Protein AF-A0A1R4HDH5-F1 (afdb_monomer_lite)

Secondary structure (DSSP, 8-state):
---------PPPPHHHHHHHHHHHHHHHH----S--EEETTEEE--GGGG------

Foldseek 3Di:
DDDDPPPDPDQPPQVNLQVVVQVCCCVPVVQRDPDWDGDSNDTDDDPVSNPPPDDD

Sequence (56 aa):
MLIPIAAQATTADDTYIAGYAAGVLKQNLNLDLPSLIVRDGVITLPVGSLGAHYHF

pLDDT: mean 77.68, std 15.39, range [41.53, 92.69]

Radius of gyration: 16.65 Å; chains: 1; bounding box: 33×23×57 Å

Structure (mmCIF, N/CA/C/O backbone):
data_AF-A0A1R4HDH5-F1
#
_entry.id   AF-A0A1R4HDH5-F1
#
loop_
_atom_site.group_PDB
_atom_site.id
_atom_site.type_symbol
_atom_site.label_atom_id
_atom_site.label_alt_id
_atom_site.label_comp_id
_atom_site.label_asym_id
_atom_site.label_entity_id
_atom_site.label_seq_id
_atom_site.pdbx_PDB_ins_code
_atom_site.Cartn_x
_atom_site.Cartn_y
_atom_site.Cartn_z
_atom_site.occupancy
_atom_site.B_iso_or_equiv
_atom_site.auth_seq_id
_atom_site.auth_comp_id
_atom_site.auth_asym_id
_atom_site.auth_atom_id
_atom_site.pdbx_PDB_model_num
ATOM 1 N N . MET A 1 1 ? -16.951 -1.809 38.144 1.00 47.50 1 MET A N 1
ATOM 2 C CA . MET A 1 1 ? -17.161 -2.639 36.938 1.00 47.50 1 MET A CA 1
ATOM 3 C C . MET A 1 1 ? -16.596 -1.851 35.763 1.00 47.50 1 MET A C 1
ATOM 5 O O . MET A 1 1 ? -17.028 -0.723 35.579 1.00 47.50 1 MET A O 1
ATOM 9 N N . LEU A 1 2 ? -15.572 -2.357 35.067 1.00 55.72 2 LEU A N 1
ATOM 10 C CA . LEU A 1 2 ? -14.975 -1.689 33.900 1.00 55.72 2 LEU A CA 1
ATOM 11 C C . LEU A 1 2 ? -15.730 -2.146 32.651 1.00 55.72 2 LEU A C 1
ATOM 13 O O . LEU A 1 2 ? -15.756 -3.337 32.355 1.00 55.72 2 LEU A O 1
ATOM 17 N N . ILE A 1 3 ? -16.378 -1.212 31.959 1.00 65.56 3 ILE A N 1
ATOM 18 C CA . ILE A 1 3 ? -17.049 -1.480 30.685 1.00 65.56 3 ILE A CA 1
ATOM 19 C C . ILE A 1 3 ? -15.950 -1.559 29.618 1.00 65.56 3 ILE A C 1
ATOM 21 O O . ILE A 1 3 ? -15.198 -0.590 29.478 1.00 65.56 3 ILE A O 1
ATOM 25 N N . PRO A 1 4 ? -15.804 -2.674 28.884 1.00 63.31 4 PRO A N 1
ATOM 26 C CA . PRO A 1 4 ? -14.851 -2.737 27.791 1.00 63.31 4 PRO A CA 1
ATOM 27 C C . PRO A 1 4 ? -15.327 -1.791 26.687 1.00 63.31 4 PRO A C 1
ATOM 29 O O . PRO A 1 4 ? -16.382 -1.990 26.086 1.00 63.31 4 PRO A O 1
ATOM 32 N N . ILE A 1 5 ? -14.554 -0.737 26.437 1.00 68.19 5 ILE A N 1
ATOM 33 C CA . ILE A 1 5 ? -14.745 0.124 25.274 1.00 68.19 5 ILE A CA 1
ATOM 34 C C . ILE A 1 5 ? -14.199 -0.672 24.091 1.00 68.19 5 ILE A C 1
ATOM 36 O O . ILE A 1 5 ? -12.986 -0.796 23.927 1.00 68.19 5 ILE A O 1
ATOM 40 N N . ALA A 1 6 ? -15.085 -1.279 23.305 1.00 65.81 6 ALA A N 1
ATOM 41 C CA . ALA A 1 6 ? -14.689 -1.882 22.044 1.00 65.81 6 ALA A CA 1
ATOM 42 C C . ALA A 1 6 ? -14.171 -0.759 21.136 1.00 65.81 6 ALA A C 1
ATOM 44 O O . ALA A 1 6 ? -14.932 0.129 20.749 1.00 65.81 6 ALA A O 1
ATOM 45 N N . ALA A 1 7 ? -12.870 -0.770 20.839 1.00 59.00 7 ALA A N 1
ATOM 46 C CA . ALA A 1 7 ? -12.287 0.131 19.860 1.00 59.00 7 ALA A CA 1
ATOM 47 C C . ALA A 1 7 ? -12.946 -0.163 18.508 1.00 59.00 7 ALA A C 1
ATOM 49 O O . ALA A 1 7 ? -12.737 -1.224 17.918 1.00 59.00 7 ALA A O 1
ATOM 50 N N . GLN A 1 8 ? -13.794 0.753 18.048 1.00 56.22 8 GLN A N 1
ATOM 51 C CA . GLN A 1 8 ? -14.363 0.676 16.714 1.00 56.22 8 GLN A CA 1
ATOM 52 C C . GLN A 1 8 ? -13.223 0.967 15.739 1.00 56.22 8 GLN A C 1
ATOM 54 O O . GLN A 1 8 ? -12.771 2.106 15.639 1.00 56.22 8 GLN A O 1
ATOM 59 N N . ALA A 1 9 ? -12.707 -0.070 15.075 1.00 52.88 9 ALA A N 1
ATOM 60 C CA . ALA A 1 9 ? -11.783 0.115 13.969 1.00 52.88 9 ALA A CA 1
ATOM 61 C C . ALA A 1 9 ? -12.537 0.893 12.889 1.00 52.88 9 ALA A C 1
ATOM 63 O O . ALA A 1 9 ? -13.465 0.372 12.268 1.00 52.88 9 ALA A O 1
ATOM 64 N N . THR A 1 10 ? -12.194 2.168 12.725 1.00 57.66 10 THR A N 1
ATOM 65 C CA . THR A 1 10 ? -12.667 2.955 11.591 1.00 57.66 10 THR A CA 1
ATOM 66 C C . THR A 1 10 ? -12.250 2.217 10.321 1.00 57.66 10 THR A C 1
ATOM 68 O O . THR A 1 10 ? -11.178 1.605 10.304 1.00 57.66 10 THR A O 1
ATOM 71 N N . THR A 1 11 ? -13.057 2.264 9.257 1.00 63.56 11 THR A N 1
ATOM 72 C CA . THR A 1 11 ? -12.568 1.880 7.924 1.00 63.56 11 THR A CA 1
ATOM 73 C C . THR A 1 11 ? -11.244 2.602 7.719 1.00 63.56 11 THR A C 1
ATOM 75 O O . THR A 1 11 ? -11.198 3.827 7.860 1.00 63.56 11 THR A O 1
ATOM 78 N N . ALA A 1 12 ? -10.157 1.849 7.547 1.00 65.25 12 ALA A N 1
ATOM 79 C CA . ALA A 1 12 ? -8.841 2.447 7.414 1.00 65.25 12 ALA A CA 1
ATOM 80 C C . ALA A 1 12 ? -8.892 3.414 6.227 1.00 65.25 12 ALA A C 1
ATOM 82 O O . ALA A 1 12 ? -9.339 3.033 5.149 1.00 65.25 12 ALA A O 1
ATOM 83 N N . ASP A 1 13 ? -8.532 4.676 6.471 1.00 85.38 13 ASP A N 1
ATOM 84 C CA . ASP A 1 13 ? -8.545 5.715 5.445 1.00 85.38 13 ASP A CA 1
ATOM 85 C C . ASP A 1 13 ? -7.677 5.235 4.279 1.00 85.38 13 ASP A C 1
ATOM 87 O O . ASP A 1 13 ? -6.495 4.931 4.467 1.00 85.38 13 ASP A O 1
ATOM 91 N N . ASP A 1 14 ? -8.261 5.137 3.085 1.00 88.69 14 ASP A N 1
ATOM 92 C CA . ASP A 1 14 ? -7.561 4.702 1.877 1.00 88.69 14 ASP A CA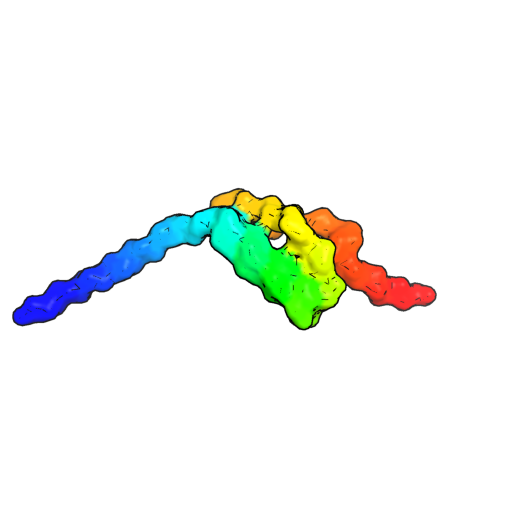 1
ATOM 93 C C . ASP A 1 14 ? -6.278 5.529 1.653 1.00 88.69 14 ASP A C 1
ATOM 95 O O . ASP A 1 14 ? -5.269 4.998 1.189 1.00 88.69 14 ASP A O 1
ATOM 99 N N . THR A 1 15 ? -6.259 6.795 2.088 1.00 88.00 15 THR A N 1
ATOM 100 C CA . THR A 1 15 ? -5.080 7.676 2.076 1.00 88.00 15 THR A CA 1
ATOM 101 C C . THR A 1 15 ? -3.976 7.176 3.007 1.00 88.00 15 THR A C 1
ATOM 103 O O . THR A 1 15 ? -2.798 7.167 2.639 1.00 88.00 15 THR A O 1
ATOM 106 N N . TYR A 1 16 ? -4.340 6.739 4.215 1.00 89.88 16 TYR A N 1
ATOM 107 C CA . TYR A 1 16 ? -3.395 6.169 5.173 1.00 89.88 16 TYR A CA 1
ATOM 108 C C . TYR A 1 16 ? -2.799 4.866 4.633 1.00 89.88 16 TYR A C 1
ATOM 110 O O . TYR A 1 16 ? -1.579 4.689 4.652 1.00 89.88 16 TYR A O 1
ATOM 118 N N . ILE A 1 17 ? -3.647 3.978 4.105 1.00 91.19 17 ILE A N 1
ATOM 119 C CA . ILE A 1 17 ? -3.211 2.711 3.505 1.00 91.19 17 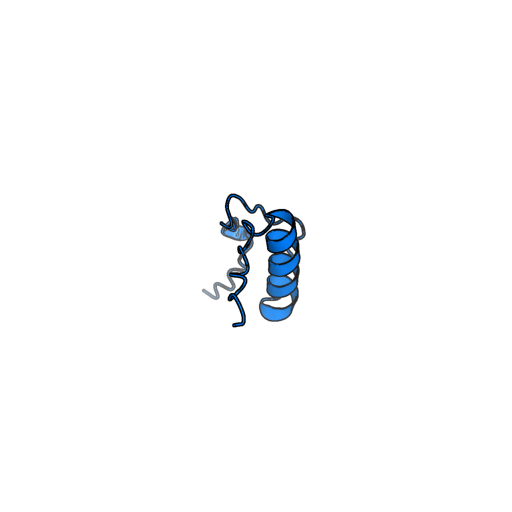ILE A CA 1
ATOM 120 C C . ILE A 1 17 ? -2.280 2.983 2.322 1.00 91.19 17 ILE A C 1
ATOM 122 O O . ILE A 1 17 ? -1.226 2.356 2.234 1.00 91.19 17 ILE A O 1
ATOM 126 N N . ALA A 1 18 ? -2.625 3.935 1.448 1.00 90.88 18 ALA A N 1
ATOM 127 C CA . ALA A 1 18 ? -1.812 4.299 0.291 1.00 90.88 18 ALA A CA 1
ATOM 128 C C . ALA A 1 18 ? -0.409 4.757 0.710 1.00 90.88 18 ALA A C 1
ATOM 130 O O . ALA A 1 18 ? 0.585 4.269 0.170 1.00 90.88 18 ALA A O 1
ATOM 131 N N . GLY A 1 19 ? -0.317 5.644 1.707 1.00 90.69 19 GLY A N 1
ATOM 132 C CA . GLY A 1 19 ? 0.961 6.139 2.218 1.00 90.69 19 GLY A CA 1
ATOM 133 C C . GLY A 1 19 ? 1.802 5.047 2.880 1.00 90.69 19 GLY A C 1
ATOM 134 O O . GLY A 1 19 ? 2.990 4.909 2.579 1.00 90.69 19 GLY A O 1
ATOM 135 N N . TYR A 1 20 ? 1.187 4.234 3.744 1.00 91.75 20 TYR A N 1
ATOM 136 C CA . TYR A 1 20 ? 1.877 3.131 4.414 1.00 91.75 20 TYR A CA 1
ATOM 137 C C . TYR A 1 20 ? 2.392 2.097 3.406 1.00 91.75 20 TYR A C 1
ATOM 139 O O . TYR A 1 20 ? 3.572 1.742 3.421 1.00 91.75 20 TYR A O 1
ATOM 147 N N . ALA A 1 21 ? 1.528 1.650 2.494 1.00 92.06 21 ALA A N 1
ATOM 148 C CA . ALA A 1 21 ? 1.878 0.659 1.491 1.00 92.06 21 ALA A CA 1
ATOM 149 C C . ALA A 1 21 ? 2.962 1.171 0.532 1.00 92.06 21 ALA A C 1
ATOM 151 O O . ALA A 1 21 ? 3.907 0.434 0.263 1.00 92.06 21 ALA A O 1
ATOM 152 N N . ALA A 1 22 ? 2.900 2.429 0.078 1.00 91.25 22 ALA A N 1
ATOM 153 C CA . ALA A 1 22 ? 3.954 3.020 -0.751 1.00 91.25 22 ALA A CA 1
ATOM 154 C C . ALA A 1 22 ? 5.323 2.992 -0.045 1.00 91.25 22 ALA A C 1
ATOM 156 O O . ALA A 1 22 ? 6.331 2.615 -0.646 1.00 91.25 22 ALA A O 1
ATOM 157 N N . GLY A 1 23 ? 5.357 3.312 1.254 1.00 91.31 23 GLY A N 1
ATOM 158 C CA . GLY A 1 23 ? 6.571 3.218 2.067 1.00 91.31 23 GLY A CA 1
ATOM 159 C C . GLY A 1 23 ? 7.110 1.788 2.176 1.00 91.31 23 GLY A C 1
ATOM 160 O O . GLY A 1 23 ? 8.301 1.564 1.956 1.00 91.31 23 GLY A O 1
ATOM 161 N N . VAL A 1 24 ? 6.240 0.815 2.467 1.00 92.38 24 VAL A N 1
ATOM 162 C CA . VAL A 1 24 ? 6.609 -0.608 2.575 1.00 92.38 24 VAL A CA 1
ATOM 163 C C . VAL A 1 24 ? 7.130 -1.158 1.246 1.00 92.38 24 VAL A C 1
ATOM 165 O O . VAL A 1 24 ? 8.156 -1.834 1.231 1.00 92.38 24 VAL A O 1
ATOM 168 N N . LEU A 1 25 ? 6.465 -0.855 0.129 1.00 90.81 25 LEU A N 1
ATOM 169 C CA . LEU A 1 25 ? 6.878 -1.297 -1.206 1.00 90.81 25 LEU A CA 1
ATOM 170 C C . LEU A 1 25 ? 8.263 -0.751 -1.577 1.00 90.81 25 LEU A C 1
ATOM 172 O O . LEU A 1 25 ? 9.113 -1.501 -2.063 1.00 90.81 25 LEU A O 1
ATOM 176 N N . LYS A 1 26 ? 8.525 0.524 -1.272 1.00 90.31 26 LYS A N 1
ATOM 177 C CA . LYS A 1 26 ? 9.830 1.147 -1.503 1.00 90.31 26 LYS A CA 1
ATOM 178 C C . LYS A 1 26 ? 10.929 0.524 -0.644 1.00 90.31 26 LYS A C 1
ATOM 180 O O . LYS A 1 26 ? 11.990 0.203 -1.166 1.00 90.31 26 LYS A O 1
ATOM 185 N N . GLN A 1 27 ? 10.675 0.340 0.652 1.00 92.69 27 GLN A N 1
ATOM 186 C CA . GLN A 1 27 ? 11.655 -0.187 1.611 1.00 92.69 27 GLN A CA 1
ATOM 187 C C . GLN A 1 27 ? 11.981 -1.665 1.365 1.00 92.69 27 GLN A C 1
ATOM 189 O O . GLN A 1 27 ? 13.145 -2.051 1.399 1.00 92.69 27 GLN A O 1
ATOM 194 N N . ASN A 1 28 ? 10.963 -2.490 1.112 1.00 91.81 28 ASN A N 1
ATOM 195 C CA . ASN A 1 28 ? 11.118 -3.946 1.143 1.00 91.81 28 ASN A CA 1
ATOM 196 C C . ASN A 1 28 ? 11.282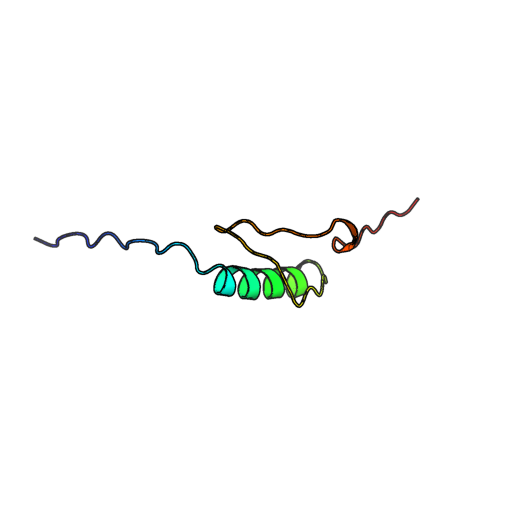 -4.570 -0.242 1.00 91.81 28 ASN A C 1
ATOM 198 O O . ASN A 1 28 ? 11.885 -5.633 -0.355 1.00 91.81 28 ASN A O 1
ATOM 202 N N . LEU A 1 29 ? 10.724 -3.945 -1.282 1.00 86.94 29 LEU A N 1
ATOM 203 C CA . LEU A 1 29 ? 10.719 -4.490 -2.643 1.00 86.94 29 LEU A CA 1
ATOM 204 C C . LEU A 1 29 ? 11.461 -3.600 -3.644 1.00 86.94 29 LEU A C 1
ATOM 206 O O . LEU A 1 29 ? 11.531 -3.941 -4.821 1.00 86.94 29 LEU A O 1
ATOM 210 N N . ASN A 1 30 ? 12.006 -2.462 -3.197 1.00 87.56 30 ASN A N 1
ATOM 211 C CA . ASN A 1 30 ? 12.641 -1.466 -4.061 1.00 87.56 30 ASN A CA 1
ATOM 212 C C . ASN A 1 30 ? 11.711 -0.996 -5.203 1.00 87.56 30 ASN A C 1
ATOM 214 O O . ASN A 1 30 ? 12.162 -0.641 -6.294 1.00 87.56 30 ASN A O 1
ATOM 218 N N . LEU A 1 31 ? 10.398 -1.013 -4.946 1.00 87.19 31 LEU A N 1
ATOM 219 C CA . LEU A 1 31 ? 9.359 -0.577 -5.871 1.00 87.19 31 LEU A CA 1
ATOM 220 C C . LEU A 1 31 ? 8.930 0.844 -5.497 1.00 87.19 31 LEU A C 1
ATOM 222 O O . LEU A 1 31 ? 8.215 1.045 -4.515 1.00 87.19 31 LEU A O 1
ATOM 226 N N . ASP A 1 32 ? 9.371 1.836 -6.272 1.00 86.75 32 ASP A N 1
ATOM 227 C CA . ASP A 1 32 ? 8.991 3.234 -6.051 1.00 86.75 32 ASP A CA 1
ATOM 228 C C . ASP A 1 32 ? 7.670 3.547 -6.770 1.00 86.75 32 ASP A C 1
ATOM 230 O O . ASP A 1 32 ? 7.641 3.814 -7.973 1.00 86.75 32 ASP A O 1
ATOM 234 N N . LEU A 1 33 ? 6.561 3.456 -6.031 1.00 82.88 33 LEU A N 1
ATOM 235 C CA . LEU A 1 33 ? 5.221 3.781 -6.516 1.00 82.88 33 LEU A CA 1
ATOM 236 C C . LEU A 1 33 ? 4.649 4.969 -5.731 1.00 82.88 33 LEU A C 1
ATOM 238 O O . LEU A 1 33 ? 4.010 4.771 -4.696 1.00 82.88 33 LEU A O 1
ATOM 242 N N . PRO A 1 34 ? 4.833 6.206 -6.219 1.00 70.25 34 PRO A N 1
ATOM 243 C CA . PRO A 1 34 ? 4.420 7.408 -5.496 1.00 70.25 34 PRO A CA 1
ATOM 244 C C . PRO A 1 34 ? 2.898 7.614 -5.438 1.00 70.25 34 PRO A C 1
ATOM 246 O O . PRO A 1 34 ? 2.427 8.416 -4.637 1.00 70.25 34 PRO A O 1
ATOM 249 N N . SER A 1 35 ? 2.119 6.907 -6.262 1.00 74.62 35 SER A N 1
ATOM 250 C CA . SER A 1 35 ? 0.655 7.008 -6.291 1.00 74.62 35 SER A CA 1
ATOM 251 C C . SER A 1 35 ? 0.005 5.623 -6.312 1.00 74.62 35 SER A C 1
ATOM 253 O O . SER A 1 35 ? -0.311 5.086 -7.377 1.00 74.62 35 SER A O 1
ATOM 255 N N . LEU A 1 36 ? -0.185 5.035 -5.130 1.00 87.25 36 LEU A N 1
ATOM 256 C CA . LEU A 1 36 ? -1.008 3.839 -4.959 1.00 87.25 36 LEU A CA 1
ATOM 257 C C . LEU A 1 36 ? -2.490 4.208 -4.991 1.00 87.25 36 LEU A C 1
ATOM 259 O O . LEU A 1 36 ? -2.926 5.117 -4.287 1.00 87.25 36 LEU A O 1
ATOM 263 N N . ILE A 1 37 ? -3.269 3.461 -5.769 1.00 89.25 37 ILE A N 1
ATOM 264 C CA . ILE A 1 37 ? -4.726 3.554 -5.742 1.00 89.25 37 ILE A CA 1
ATOM 265 C C . ILE A 1 37 ? -5.227 2.553 -4.705 1.00 89.25 37 ILE A C 1
ATOM 267 O O . ILE A 1 37 ? -5.033 1.344 -4.862 1.00 89.25 37 ILE A O 1
ATOM 271 N N . VAL A 1 38 ? -5.878 3.068 -3.664 1.00 90.69 38 VAL A N 1
ATOM 272 C CA . VAL A 1 38 ? -6.571 2.267 -2.654 1.00 90.69 38 VAL A CA 1
ATOM 273 C C . VAL A 1 38 ? -8.048 2.622 -2.689 1.00 90.69 38 VAL A C 1
ATOM 275 O O . VAL A 1 38 ? -8.395 3.798 -2.793 1.00 90.69 38 VAL A O 1
ATOM 278 N N . ARG A 1 39 ? -8.903 1.600 -2.690 1.00 90.81 39 ARG A N 1
ATOM 279 C CA . ARG A 1 39 ? -10.360 1.750 -2.623 1.00 90.81 39 ARG A CA 1
ATOM 280 C C . ARG A 1 39 ? -10.921 0.680 -1.709 1.00 90.81 39 ARG A C 1
ATOM 282 O O . ARG A 1 39 ? -10.698 -0.501 -1.974 1.00 90.81 39 ARG A O 1
ATOM 289 N N . ASP A 1 40 ? -11.620 1.091 -0.657 1.00 88.56 40 ASP A N 1
ATOM 290 C CA . ASP A 1 40 ? -12.221 0.180 0.325 1.00 88.56 40 ASP A CA 1
ATOM 291 C C . ASP A 1 40 ? -11.177 -0.789 0.923 1.00 88.56 40 ASP A C 1
ATOM 293 O O . ASP A 1 40 ? -11.421 -1.984 1.101 1.00 88.56 40 ASP A O 1
ATOM 297 N N . GLY A 1 41 ? -9.961 -0.289 1.168 1.00 87.50 41 GLY A N 1
ATOM 298 C CA . GLY A 1 41 ? -8.831 -1.083 1.654 1.00 87.50 41 GLY A CA 1
ATOM 299 C C . GLY A 1 41 ? -8.161 -2.002 0.626 1.00 87.50 41 GLY A C 1
ATOM 300 O O . GLY A 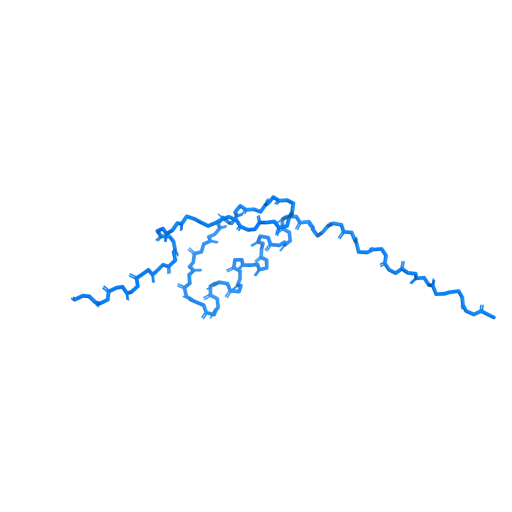1 41 ? -7.192 -2.687 0.962 1.00 87.50 41 GLY A O 1
ATOM 301 N N . VAL A 1 42 ? -8.617 -2.016 -0.629 1.00 89.94 42 VAL A N 1
ATOM 302 C CA . VAL A 1 42 ? -8.006 -2.802 -1.708 1.00 89.94 42 VAL A CA 1
ATOM 303 C C . VAL A 1 42 ? -6.943 -1.979 -2.424 1.00 89.94 42 VAL A C 1
ATOM 305 O O . VAL A 1 42 ? -7.244 -0.968 -3.058 1.00 89.94 42 VAL A O 1
ATOM 308 N N . ILE A 1 43 ? -5.695 -2.448 -2.377 1.00 91.38 43 ILE A N 1
ATOM 309 C CA . ILE A 1 43 ? -4.572 -1.865 -3.118 1.00 91.38 43 ILE A CA 1
ATOM 310 C C . ILE A 1 43 ? -4.570 -2.419 -4.547 1.00 91.38 43 ILE A C 1
ATOM 312 O O . ILE A 1 43 ? -4.437 -3.626 -4.747 1.00 91.38 43 ILE A O 1
ATOM 316 N N . THR A 1 44 ? -4.672 -1.540 -5.546 1.00 90.06 44 THR A N 1
ATOM 317 C CA . THR A 1 44 ? -4.570 -1.916 -6.965 1.00 90.06 44 THR A CA 1
ATOM 318 C C . THR A 1 44 ? -3.226 -1.480 -7.539 1.00 90.06 44 THR A C 1
ATOM 320 O O . THR A 1 44 ? -2.853 -0.311 -7.449 1.00 90.06 44 THR A O 1
ATOM 323 N N . LEU A 1 45 ? -2.509 -2.420 -8.159 1.00 86.31 45 LEU A N 1
ATOM 324 C CA . LEU A 1 45 ? -1.186 -2.207 -8.748 1.00 86.31 45 LEU A CA 1
ATOM 325 C C . LEU A 1 45 ? -1.188 -2.660 -10.214 1.00 86.31 45 LEU A C 1
ATOM 327 O O . LEU A 1 45 ? -1.661 -3.764 -10.500 1.00 86.31 45 LEU A O 1
ATOM 331 N N . PRO A 1 46 ? -0.661 -1.861 -11.157 1.00 83.31 46 PRO A N 1
ATOM 332 C CA . PRO A 1 46 ? -0.476 -2.320 -12.527 1.00 83.31 46 PRO A CA 1
ATOM 333 C C . PRO A 1 46 ? 0.617 -3.393 -12.575 1.00 83.31 46 PRO A C 1
ATOM 335 O O . PRO A 1 46 ? 1.671 -3.242 -11.976 1.00 83.31 46 PRO A O 1
ATOM 338 N N . VAL A 1 47 ? 0.421 -4.466 -13.342 1.00 82.12 47 VAL A N 1
ATOM 339 C CA . VAL A 1 47 ? 1.399 -5.574 -13.412 1.00 82.12 47 VAL A CA 1
ATOM 340 C C . VAL A 1 47 ? 2.820 -5.110 -13.774 1.00 82.12 47 VAL A C 1
ATOM 342 O O . VAL A 1 47 ? 3.798 -5.623 -13.236 1.00 82.12 47 VAL A O 1
ATOM 345 N N . GLY A 1 48 ? 2.942 -4.084 -14.624 1.00 81.50 48 GLY A N 1
ATOM 346 C CA . GLY A 1 48 ? 4.229 -3.513 -15.029 1.00 81.50 48 GLY A CA 1
ATOM 347 C C . GLY A 1 48 ? 5.002 -2.821 -13.902 1.00 81.50 48 GLY A C 1
ATOM 348 O O . GLY A 1 48 ? 6.208 -2.636 -14.031 1.00 81.50 48 GLY A O 1
ATOM 349 N N . SER A 1 49 ? 4.352 -2.470 -12.787 1.00 76.62 49 SER A N 1
ATOM 350 C CA . SER A 1 49 ? 5.029 -1.869 -11.636 1.00 76.62 49 SER A CA 1
ATOM 351 C C . SER A 1 49 ? 5.646 -2.890 -10.686 1.00 76.62 49 SER A C 1
ATOM 353 O O . SER A 1 49 ? 6.340 -2.486 -9.763 1.00 76.62 49 SER A O 1
ATOM 355 N N . LEU A 1 50 ? 5.399 -4.194 -10.863 1.00 77.62 50 LEU A N 1
ATOM 356 C CA . LEU A 1 50 ? 5.904 -5.229 -9.954 1.00 77.62 50 LEU A CA 1
ATOM 357 C C . LEU A 1 50 ? 7.357 -5.651 -10.223 1.00 77.62 50 LEU A C 1
ATOM 359 O O . LEU A 1 50 ? 7.801 -6.638 -9.651 1.00 77.62 50 LEU A O 1
ATOM 363 N N . GLY A 1 51 ? 8.114 -4.914 -11.046 1.00 70.00 51 GLY A N 1
ATOM 364 C CA . GLY A 1 51 ? 9.538 -5.183 -11.262 1.00 70.00 51 GLY A CA 1
ATOM 365 C C . GLY A 1 51 ? 9.776 -6.645 -11.629 1.00 70.00 51 GLY A C 1
ATOM 366 O O . GLY A 1 51 ? 10.414 -7.386 -10.887 1.00 70.00 51 GLY A O 1
ATOM 367 N N . ALA A 1 52 ? 9.203 -7.091 -12.743 1.00 55.72 52 ALA A N 1
ATOM 368 C CA . ALA A 1 52 ? 9.385 -8.461 -13.173 1.00 55.72 52 ALA A CA 1
ATOM 369 C C . ALA A 1 52 ? 10.836 -8.668 -13.641 1.00 55.72 5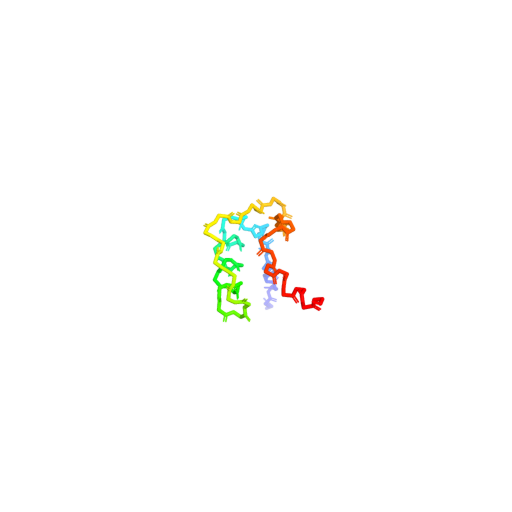2 ALA A C 1
ATOM 371 O O . ALA A 1 52 ? 11.169 -8.433 -14.800 1.00 55.72 52 ALA A O 1
ATOM 372 N N . HIS A 1 53 ? 11.710 -9.107 -12.733 1.00 51.78 53 HIS A N 1
ATOM 373 C CA . HIS A 1 53 ? 13.012 -9.679 -13.068 1.00 51.78 53 HIS A CA 1
ATOM 374 C C . HIS A 1 53 ? 12.779 -11.062 -13.704 1.00 51.78 53 HIS A C 1
ATOM 376 O O . HIS A 1 53 ? 13.057 -12.101 -13.112 1.00 51.78 53 HIS A O 1
ATOM 382 N N . TYR A 1 54 ? 12.217 -11.096 -14.913 1.00 48.31 54 TYR A N 1
ATOM 383 C CA . TYR A 1 54 ? 12.253 -12.301 -15.730 1.00 48.31 54 TYR A CA 1
ATOM 384 C C . TYR A 1 54 ? 13.634 -12.382 -16.391 1.00 48.31 54 TYR A C 1
ATOM 386 O O . TYR A 1 54 ? 13.891 -11.731 -17.399 1.00 48.31 54 TYR A O 1
ATOM 394 N N . HIS A 1 55 ? 14.535 -13.165 -15.796 1.00 41.53 55 HIS A N 1
ATOM 395 C CA . HIS A 1 55 ? 15.676 -13.715 -16.523 1.00 41.53 55 HIS A CA 1
ATOM 396 C C . HIS A 1 55 ? 15.150 -14.881 -17.370 1.00 41.53 55 HIS A C 1
ATOM 398 O O . HIS A 1 55 ? 14.840 -15.936 -16.817 1.00 41.53 55 HIS A O 1
ATOM 404 N N . PHE A 1 56 ? 15.006 -14.6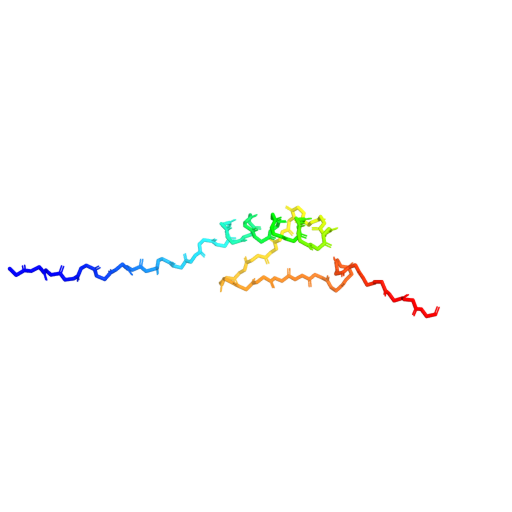67 -18.678 1.00 43.66 56 PHE A N 1
ATOM 405 C CA . PHE A 1 56 ? 14.899 -15.740 -19.668 1.00 43.66 56 PHE A CA 1
ATOM 406 C C . PHE A 1 56 ? 16.254 -15.908 -20.351 1.00 43.66 56 PHE A C 1
ATOM 408 O O . PHE A 1 56 ? 16.871 -14.862 -20.663 1.00 43.66 56 PHE A O 1
#

Organism: NCBI:txid360316